Protein AF-A0A7S3SSF3-F1 (afdb_monomer_lite)

Structure (mmCIF, N/CA/C/O backbone):
data_AF-A0A7S3SSF3-F1
#
_entry.id   AF-A0A7S3SSF3-F1
#
loop_
_atom_site.group_PDB
_atom_site.id
_atom_site.type_sym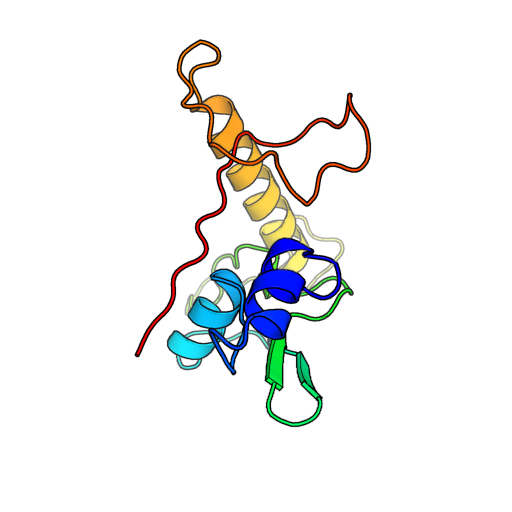bol
_atom_site.label_atom_id
_atom_site.label_alt_id
_atom_site.label_comp_id
_atom_site.label_asym_id
_atom_site.label_entity_id
_atom_site.label_seq_id
_atom_site.pdbx_PDB_ins_code
_atom_site.Cartn_x
_atom_site.Cartn_y
_atom_site.Cartn_z
_atom_site.occupancy
_atom_site.B_iso_or_equiv
_atom_site.auth_seq_id
_atom_site.auth_comp_id
_atom_site.auth_asym_id
_atom_site.auth_atom_id
_atom_site.pdbx_PDB_model_num
ATOM 1 N N . MET A 1 1 ? -2.078 6.682 6.200 1.00 59.88 1 MET A N 1
ATOM 2 C CA . MET A 1 1 ? -2.873 6.210 7.357 1.00 59.88 1 MET A CA 1
ATOM 3 C C . MET A 1 1 ? -3.080 7.281 8.423 1.00 59.88 1 MET A C 1
ATOM 5 O O . MET A 1 1 ? -4.172 7.353 8.962 1.00 59.88 1 MET A O 1
ATOM 9 N N . ASN A 1 2 ? -2.091 8.139 8.707 1.00 55.59 2 ASN A N 1
ATOM 10 C CA . ASN A 1 2 ? -2.228 9.208 9.714 1.00 55.59 2 ASN A CA 1
ATOM 11 C C . ASN A 1 2 ? -3.260 10.307 9.378 1.00 55.59 2 ASN A C 1
ATOM 13 O O . ASN A 1 2 ? -3.597 11.084 10.264 1.00 55.59 2 ASN A O 1
ATOM 17 N N . ALA A 1 3 ? -3.760 10.357 8.140 1.00 69.44 3 ALA A N 1
ATOM 18 C CA . ALA A 1 3 ? -4.787 11.298 7.685 1.00 69.44 3 ALA A CA 1
ATOM 19 C C . ALA A 1 3 ? -6.161 10.639 7.426 1.00 69.44 3 ALA A C 1
ATOM 21 O O . ALA A 1 3 ? -7.052 11.297 6.915 1.00 69.44 3 ALA A O 1
ATOM 22 N N . ASP A 1 4 ? -6.340 9.345 7.729 1.00 87.94 4 ASP A N 1
ATOM 23 C CA . ASP A 1 4 ? -7.624 8.660 7.506 1.00 87.94 4 ASP A CA 1
ATOM 24 C C . ASP A 1 4 ? -8.547 8.830 8.727 1.00 87.94 4 ASP A C 1
ATOM 26 O O . ASP A 1 4 ? -8.326 8.217 9.780 1.00 87.94 4 ASP A O 1
ATOM 30 N N . GLU A 1 5 ? -9.579 9.664 8.582 1.00 88.81 5 GLU A N 1
ATOM 31 C CA . GLU A 1 5 ? -10.544 9.972 9.644 1.00 88.81 5 GLU A CA 1
ATOM 32 C C . GLU A 1 5 ? -11.350 8.740 10.082 1.00 88.81 5 GLU A C 1
ATOM 34 O O . GLU A 1 5 ? -11.533 8.519 11.282 1.00 88.81 5 GLU A O 1
ATOM 39 N N . ASN A 1 6 ? -11.731 7.862 9.148 1.00 92.00 6 ASN A N 1
ATOM 40 C CA . ASN A 1 6 ? -12.490 6.646 9.460 1.00 92.00 6 ASN A CA 1
ATOM 41 C C . ASN A 1 6 ? -11.689 5.715 10.380 1.00 92.00 6 ASN A C 1
ATOM 43 O O . ASN A 1 6 ? -12.225 5.086 11.296 1.00 92.00 6 ASN A O 1
ATOM 47 N N . ILE A 1 7 ? -10.373 5.632 10.176 1.00 92.19 7 ILE A N 1
ATOM 48 C CA . ILE A 1 7 ? -9.487 4.828 11.029 1.00 92.19 7 ILE A CA 1
ATOM 49 C C . ILE A 1 7 ? -9.373 5.439 12.424 1.00 92.19 7 ILE A C 1
ATOM 51 O O . ILE A 1 7 ? -9.376 4.700 13.417 1.00 92.19 7 ILE A O 1
ATOM 55 N N . ALA A 1 8 ? -9.323 6.769 12.518 1.00 89.69 8 ALA A N 1
ATOM 56 C CA . ALA A 1 8 ? -9.346 7.466 13.797 1.00 89.69 8 ALA A CA 1
ATOM 57 C C . ALA A 1 8 ? -10.655 7.195 14.559 1.00 89.69 8 ALA A C 1
ATOM 59 O O . ALA A 1 8 ? -10.606 6.875 15.749 1.00 89.69 8 ALA A O 1
ATOM 60 N N . GLU A 1 9 ? -11.807 7.224 13.886 1.00 92.38 9 GLU A N 1
ATOM 61 C CA . GLU A 1 9 ? -13.104 6.893 14.489 1.00 92.38 9 GLU A CA 1
ATOM 62 C C . GLU A 1 9 ? -13.172 5.440 14.983 1.00 92.38 9 GLU A C 1
ATOM 64 O O . GLU A 1 9 ? -13.597 5.179 16.113 1.00 92.38 9 GLU A O 1
ATOM 69 N N . ILE A 1 10 ? -12.699 4.474 14.185 1.00 92.88 10 ILE A N 1
ATOM 70 C CA . ILE A 1 10 ? -12.651 3.054 14.579 1.00 92.88 10 ILE A CA 1
ATOM 71 C C . ILE A 1 10 ? -11.756 2.862 15.815 1.00 92.88 10 ILE A C 1
ATOM 73 O O . ILE A 1 10 ? -12.100 2.082 16.716 1.00 92.88 10 ILE A O 1
ATOM 77 N N . ALA A 1 11 ? -10.628 3.577 15.881 1.00 91.50 11 ALA A N 1
ATOM 78 C CA . ALA A 1 11 ? -9.728 3.559 17.028 1.00 91.50 11 ALA A CA 1
ATOM 79 C C . ALA A 1 11 ? -10.377 4.166 18.280 1.00 91.50 11 ALA A C 1
ATOM 81 O O . ALA A 1 11 ? -10.331 3.551 19.350 1.00 91.50 11 ALA A O 1
ATOM 82 N N . GLN A 1 12 ? -11.036 5.322 18.152 1.00 91.75 12 GLN A N 1
ATOM 83 C CA . GLN A 1 12 ? -11.756 5.980 19.248 1.00 91.75 12 GLN A CA 1
ATOM 84 C C . GLN A 1 12 ? -12.905 5.118 19.781 1.00 91.75 12 GLN A C 1
ATOM 86 O O . GLN A 1 12 ? -13.064 4.980 20.994 1.00 91.75 12 GLN A O 1
ATOM 91 N N . ALA A 1 13 ? -13.646 4.453 18.891 1.00 94.44 13 ALA A N 1
ATOM 92 C CA . ALA A 1 13 ? -14.691 3.499 19.253 1.00 94.44 13 ALA A CA 1
ATOM 93 C C . ALA A 1 13 ? -14.146 2.213 19.908 1.00 94.44 13 ALA A C 1
ATOM 95 O O . ALA A 1 13 ? -14.923 1.373 20.363 1.00 94.44 13 ALA A O 1
ATOM 96 N N . GLY A 1 14 ? -12.821 2.023 19.946 1.00 92.44 14 GLY A N 1
ATOM 97 C CA . GLY A 1 14 ? -12.174 0.884 20.593 1.00 92.44 14 GLY A CA 1
ATOM 98 C C . GLY A 1 14 ? -12.441 -0.457 19.909 1.00 92.44 14 GLY A C 1
ATOM 99 O O . GLY A 1 14 ? -12.322 -1.494 20.560 1.00 92.44 14 GLY A O 1
ATOM 100 N N . LYS A 1 15 ? -12.800 -0.447 18.618 1.00 94.56 15 LYS A N 1
ATOM 101 C CA . LYS A 1 15 ? -13.171 -1.653 17.856 1.00 94.56 15 LYS A CA 1
ATOM 102 C C . LYS A 1 15 ? -11.964 -2.470 17.383 1.00 94.56 15 LYS A C 1
ATOM 104 O O . LYS A 1 15 ? -12.118 -3.645 17.065 1.00 94.56 15 LYS A O 1
ATOM 109 N N . ALA A 1 16 ? -10.780 -1.863 17.341 1.00 94.81 16 ALA A N 1
ATOM 110 C CA . ALA A 1 16 ? -9.528 -2.501 16.948 1.00 94.81 16 ALA A CA 1
ATOM 111 C C . ALA A 1 16 ? -8.337 -1.896 17.704 1.00 94.81 16 ALA A C 1
ATOM 113 O O . ALA A 1 16 ? -8.418 -0.791 18.241 1.00 94.81 16 ALA A O 1
ATOM 114 N N . ASN A 1 17 ? -7.223 -2.633 17.728 1.00 95.38 17 ASN A N 1
ATOM 115 C CA . ASN A 1 17 ? -5.964 -2.190 18.337 1.00 95.38 17 ASN A CA 1
ATOM 116 C C . ASN A 1 17 ? -4.795 -2.133 17.338 1.00 95.38 17 ASN A C 1
ATOM 118 O O . ASN A 1 17 ? -3.770 -1.536 17.652 1.00 95.38 17 ASN A O 1
ATOM 122 N N . VAL A 1 18 ? -4.926 -2.749 16.160 1.00 96.31 18 VAL A N 1
ATOM 123 C CA . VAL A 1 18 ? -3.900 -2.753 15.109 1.00 96.31 18 VAL A CA 1
ATOM 124 C C . VAL A 1 18 ? -4.535 -2.271 13.815 1.00 96.31 18 VAL A C 1
ATOM 126 O O . VAL A 1 18 ? -5.594 -2.764 13.433 1.00 96.31 18 VAL A O 1
ATOM 129 N N . PHE A 1 19 ? -3.875 -1.330 13.151 1.00 96.06 19 PHE A N 1
ATOM 130 C CA . PHE A 1 19 ? -4.34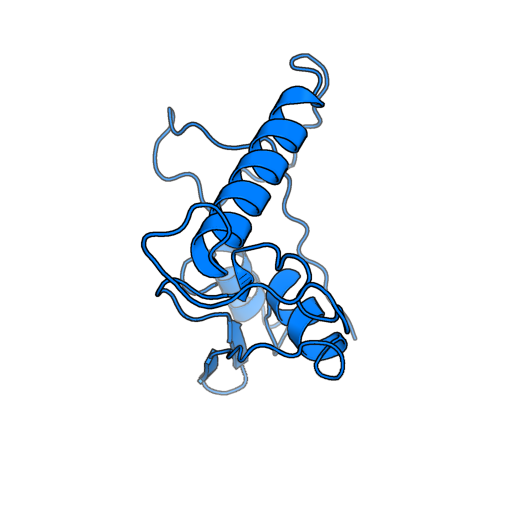1 -0.703 11.924 1.00 96.06 19 PHE A CA 1
ATOM 131 C C . PHE A 1 19 ? -3.240 -0.795 10.868 1.00 96.06 19 PHE A C 1
ATOM 133 O O . PHE A 1 19 ? -2.092 -0.440 11.136 1.00 96.06 19 PHE A O 1
ATOM 140 N N . MET A 1 20 ? -3.588 -1.288 9.680 1.00 95.69 20 MET A N 1
ATOM 141 C CA . MET A 1 20 ? -2.740 -1.250 8.481 1.00 95.69 20 MET A CA 1
ATOM 142 C C . MET A 1 20 ? -3.581 -1.130 7.204 1.00 95.69 20 MET A C 1
ATOM 144 O O . MET A 1 20 ? -4.758 -1.491 7.211 1.00 95.69 20 MET A O 1
ATOM 148 N N . SER A 1 21 ? -2.980 -0.637 6.119 1.00 94.75 21 SER A N 1
ATOM 149 C CA . SER A 1 21 ? -3.568 -0.711 4.776 1.00 94.75 21 SER A CA 1
ATOM 150 C C . SER A 1 21 ? -3.353 -2.093 4.152 1.00 94.75 21 SER A C 1
ATOM 152 O O . SER A 1 21 ? -2.493 -2.866 4.581 1.00 94.75 21 SER A O 1
ATOM 154 N N . ASP A 1 22 ? -4.115 -2.397 3.106 1.00 95.00 22 ASP A N 1
ATOM 155 C CA . ASP A 1 22 ? -3.996 -3.631 2.327 1.00 95.00 22 ASP A CA 1
ATOM 156 C C . ASP A 1 22 ? -2.605 -3.794 1.691 1.00 95.00 22 ASP A C 1
ATOM 158 O O . ASP A 1 22 ? -2.023 -4.875 1.767 1.00 95.00 22 ASP A O 1
ATOM 162 N N . LYS A 1 23 ? -2.029 -2.718 1.140 1.00 93.94 23 LYS A N 1
ATOM 163 C CA . LYS A 1 23 ? -0.675 -2.717 0.564 1.00 93.94 23 LYS A CA 1
ATOM 164 C C . LYS A 1 23 ? 0.380 -3.122 1.590 1.00 93.94 23 LYS A C 1
ATOM 166 O O . LYS A 1 23 ? 1.235 -3.961 1.310 1.00 93.94 23 LYS A O 1
ATOM 171 N N . VAL A 1 24 ? 0.308 -2.544 2.787 1.00 95.62 24 VAL A N 1
ATOM 172 C CA . VAL A 1 24 ? 1.252 -2.824 3.877 1.00 95.62 24 VAL A CA 1
ATOM 173 C C . VAL A 1 24 ? 1.050 -4.239 4.415 1.00 95.62 24 VAL A C 1
ATOM 175 O O . VAL A 1 24 ? 2.026 -4.962 4.620 1.00 95.62 24 VAL A O 1
ATOM 178 N N . ALA A 1 25 ? -0.203 -4.674 4.564 1.00 96.06 25 ALA A N 1
ATOM 179 C CA . ALA A 1 25 ? -0.525 -6.050 4.926 1.00 96.06 25 ALA A CA 1
ATOM 180 C C . ALA A 1 25 ? 0.054 -7.046 3.907 1.00 96.06 25 ALA A C 1
ATOM 182 O O . ALA A 1 25 ? 0.712 -8.011 4.294 1.00 96.06 25 ALA A O 1
ATOM 183 N N . ALA A 1 26 ? -0.128 -6.790 2.608 1.00 95.94 26 ALA A N 1
ATOM 184 C CA . ALA A 1 26 ? 0.387 -7.626 1.528 1.00 95.94 26 ALA A CA 1
ATOM 185 C C . ALA A 1 26 ? 1.920 -7.693 1.526 1.00 95.94 26 ALA A C 1
ATOM 187 O O . ALA A 1 26 ? 2.474 -8.788 1.396 1.00 95.94 26 ALA A O 1
ATOM 188 N N . ALA A 1 27 ? 2.605 -6.562 1.725 1.00 95.56 27 ALA A N 1
ATOM 189 C CA . ALA A 1 27 ? 4.063 -6.512 1.839 1.00 95.56 27 ALA A CA 1
ATOM 190 C C . ALA A 1 27 ? 4.567 -7.389 2.997 1.00 95.56 27 ALA A C 1
ATOM 192 O O . ALA A 1 27 ? 5.429 -8.244 2.802 1.00 95.56 27 ALA A O 1
ATOM 193 N N . ILE A 1 28 ? 3.961 -7.262 4.183 1.00 96.75 28 ILE A N 1
ATOM 194 C CA . ILE A 1 28 ? 4.325 -8.063 5.361 1.00 96.75 28 ILE A CA 1
ATOM 195 C C . ILE A 1 28 ? 4.026 -9.552 5.139 1.00 96.75 28 ILE A C 1
ATOM 197 O O . ILE A 1 28 ? 4.876 -10.400 5.409 1.00 96.75 28 ILE A O 1
ATOM 201 N N . MET A 1 29 ? 2.847 -9.893 4.613 1.00 97.56 29 MET A N 1
ATOM 202 C CA . MET A 1 29 ? 2.453 -11.287 4.363 1.00 97.56 29 MET A CA 1
ATOM 203 C C . MET A 1 29 ? 3.324 -11.970 3.301 1.00 97.56 29 MET A C 1
ATOM 205 O O . MET A 1 29 ? 3.460 -13.193 3.307 1.00 97.56 29 MET A O 1
ATOM 209 N N . THR A 1 30 ? 3.911 -11.200 2.382 1.00 96.44 30 THR A N 1
ATOM 210 C CA . THR A 1 30 ? 4.760 -11.705 1.294 1.00 96.44 30 THR A CA 1
ATOM 211 C C . THR A 1 30 ? 6.241 -11.369 1.464 1.00 96.44 30 THR A C 1
ATOM 213 O O . THR A 1 30 ? 7.005 -11.515 0.512 1.00 96.44 30 THR A O 1
ATOM 216 N N . ALA A 1 31 ? 6.669 -11.019 2.682 1.00 96.25 31 ALA A N 1
ATOM 217 C CA . ALA A 1 31 ? 8.015 -10.539 3.004 1.00 96.25 31 ALA A CA 1
ATOM 218 C C . ALA A 1 31 ? 9.173 -11.458 2.566 1.00 96.25 31 ALA A C 1
ATOM 220 O O . ALA A 1 31 ? 10.310 -11.008 2.477 1.00 96.25 31 ALA A O 1
ATOM 221 N N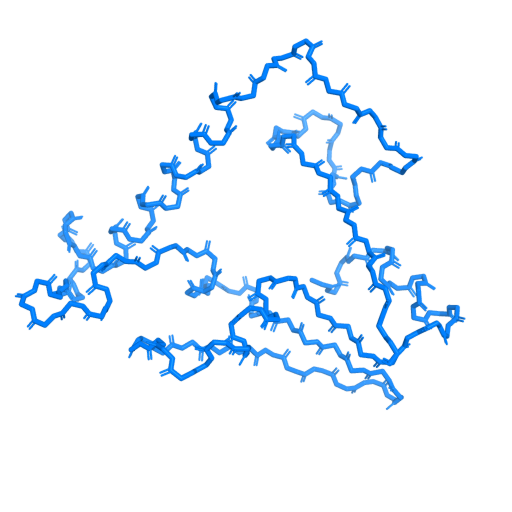 . THR A 1 32 ? 8.911 -12.735 2.278 1.00 96.50 32 THR A N 1
ATOM 222 C CA . THR A 1 32 ? 9.918 -13.709 1.822 1.00 96.50 32 THR A CA 1
ATOM 223 C C . THR A 1 32 ? 10.183 -13.688 0.313 1.00 96.50 32 THR A C 1
ATOM 225 O O . THR A 1 32 ? 11.037 -14.433 -0.156 1.00 96.50 32 THR A O 1
ATOM 228 N N . LYS A 1 33 ? 9.392 -12.943 -0.465 1.00 93.94 33 LYS A N 1
ATOM 229 C CA . LYS A 1 33 ? 9.449 -12.899 -1.934 1.00 9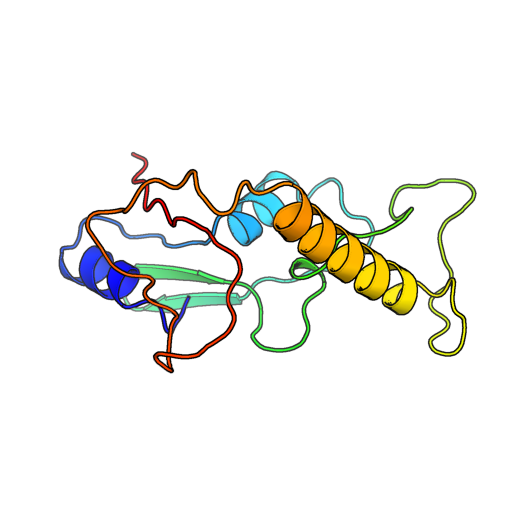3.94 33 LYS A CA 1
ATOM 230 C C . LYS A 1 33 ? 10.254 -11.742 -2.546 1.00 93.94 33 LYS A C 1
ATOM 232 O O . LYS A 1 33 ? 10.825 -11.982 -3.609 1.00 93.94 33 LYS A O 1
ATOM 237 N N . PRO A 1 34 ? 10.253 -10.518 -1.986 1.00 92.69 34 PRO A N 1
ATOM 238 C CA . PRO A 1 34 ? 10.932 -9.398 -2.620 1.00 92.69 34 PRO A CA 1
ATOM 239 C C . PRO A 1 34 ? 12.446 -9.585 -2.570 1.00 92.69 34 PRO A C 1
ATOM 241 O O . PRO A 1 34 ? 12.995 -10.157 -1.627 1.00 92.69 34 PRO A O 1
ATOM 244 N N . ASN A 1 35 ? 13.105 -9.089 -3.607 1.00 91.44 35 ASN A N 1
ATOM 245 C CA . ASN A 1 35 ? 14.556 -9.032 -3.720 1.00 91.44 35 ASN A CA 1
ATOM 246 C C . ASN A 1 35 ? 15.065 -7.608 -3.455 1.00 91.44 35 ASN A C 1
ATOM 248 O O . ASN A 1 35 ? 16.180 -7.415 -2.973 1.00 91.44 35 ASN A O 1
ATOM 252 N N . TRP A 1 36 ? 14.246 -6.598 -3.752 1.00 90.00 36 TRP A N 1
ATOM 253 C CA . TRP A 1 36 ? 14.567 -5.207 -3.478 1.00 90.00 36 TRP A CA 1
ATOM 254 C C . TRP A 1 36 ? 14.185 -4.816 -2.053 1.00 90.00 36 TRP A C 1
ATOM 256 O O . TRP A 1 36 ? 13.238 -5.335 -1.462 1.00 90.00 36 TRP A O 1
ATOM 266 N N . SER A 1 37 ? 14.959 -3.887 -1.492 1.00 90.88 37 SER A N 1
ATOM 267 C CA . SER A 1 37 ? 14.735 -3.392 -0.138 1.00 90.88 37 SER A CA 1
ATOM 268 C C . SER A 1 37 ? 13.430 -2.603 -0.064 1.00 90.88 37 SER A C 1
ATOM 270 O O . SER A 1 37 ? 13.176 -1.729 -0.892 1.00 90.88 37 SER A O 1
ATOM 272 N N . TRP A 1 38 ? 12.641 -2.880 0.965 1.00 93.25 38 TRP A N 1
ATOM 273 C CA . TRP A 1 38 ? 11.418 -2.169 1.309 1.00 93.25 38 TRP A CA 1
ATOM 274 C C . TRP A 1 38 ? 11.358 -2.002 2.824 1.00 93.25 38 TRP A C 1
ATOM 276 O O . TRP A 1 38 ? 11.992 -2.742 3.579 1.00 93.25 38 TRP A O 1
ATOM 286 N N . ASP A 1 39 ? 10.586 -1.025 3.277 1.00 93.75 39 ASP A N 1
ATOM 287 C CA . ASP A 1 39 ? 10.430 -0.742 4.694 1.00 93.75 39 ASP A CA 1
ATOM 288 C C . ASP A 1 39 ? 9.028 -0.214 5.005 1.00 93.75 39 ASP A C 1
ATOM 290 O O . ASP A 1 39 ? 8.325 0.320 4.141 1.00 93.75 39 ASP A O 1
ATOM 294 N N . VAL A 1 40 ? 8.637 -0.388 6.267 1.00 95.06 40 VAL A N 1
ATOM 295 C CA . VAL A 1 40 ? 7.372 0.075 6.837 1.00 95.06 40 VAL A CA 1
ATOM 296 C C . VAL A 1 40 ? 7.636 0.771 8.168 1.00 95.06 40 VAL A C 1
ATOM 298 O O . VAL A 1 40 ? 8.556 0.426 8.913 1.00 95.06 40 VAL A O 1
ATOM 301 N N . LYS A 1 41 ? 6.800 1.752 8.488 1.00 94.31 41 LYS A N 1
ATOM 302 C CA . LYS A 1 41 ? 6.810 2.511 9.731 1.00 94.31 41 LYS A CA 1
ATOM 303 C C . LYS A 1 41 ? 5.771 1.931 10.687 1.00 94.31 41 LYS A C 1
ATOM 305 O O . LYS A 1 41 ? 4.586 1.878 10.373 1.00 94.31 41 LYS A O 1
ATOM 310 N N . ILE A 1 42 ? 6.216 1.547 11.881 1.00 95.56 42 ILE A N 1
ATOM 311 C CA . ILE A 1 42 ? 5.342 1.080 12.963 1.00 95.56 42 ILE A CA 1
ATOM 312 C C . ILE A 1 42 ? 5.305 2.149 14.053 1.00 95.56 42 ILE A C 1
ATOM 314 O O . ILE A 1 42 ? 6.333 2.474 14.647 1.00 95.56 42 ILE A O 1
ATOM 318 N N . GLN A 1 43 ? 4.122 2.689 14.333 1.00 94.88 43 GLN A N 1
ATOM 319 C CA . GLN A 1 43 ? 3.897 3.677 15.386 1.00 94.88 43 GLN A CA 1
ATOM 320 C C . GLN A 1 43 ? 2.980 3.087 16.455 1.00 94.88 43 GLN A C 1
ATOM 322 O O . GLN A 1 43 ? 1.854 2.682 16.177 1.00 94.88 43 GLN A O 1
ATOM 327 N N . LYS A 1 44 ? 3.458 3.049 17.701 1.00 95.06 44 LYS A N 1
ATOM 328 C CA . LYS A 1 44 ? 2.673 2.592 18.851 1.00 95.06 44 LYS A CA 1
ATOM 329 C C . LYS A 1 44 ? 2.263 3.786 19.708 1.00 95.06 44 LYS A C 1
ATOM 331 O O . LYS A 1 44 ? 3.126 4.495 20.218 1.00 95.06 44 LYS A O 1
ATOM 336 N N . VAL A 1 45 ? 0.959 3.959 19.918 1.00 92.88 45 VAL A N 1
ATOM 337 C CA . VAL A 1 45 ? 0.382 5.008 20.770 1.00 92.88 45 VAL A CA 1
ATOM 338 C C . VAL A 1 45 ? -0.545 4.352 21.792 1.00 92.88 45 VAL A C 1
ATOM 340 O O . VAL A 1 45 ? -1.657 3.927 21.481 1.00 92.88 45 VAL A O 1
ATOM 343 N N . GLY A 1 46 ? -0.066 4.212 23.030 1.00 93.88 46 GLY A N 1
ATOM 344 C CA . GLY A 1 46 ? -0.789 3.485 24.076 1.00 93.88 46 GLY A CA 1
ATOM 345 C C . GLY A 1 46 ? -1.024 2.018 23.694 1.00 93.88 46 GLY A C 1
ATOM 346 O O . GLY A 1 46 ? -0.066 1.252 23.550 1.00 93.88 46 GLY A O 1
ATOM 347 N N . LYS A 1 47 ? -2.299 1.630 23.544 1.00 93.94 47 LYS A N 1
ATOM 348 C CA . LYS A 1 47 ? -2.715 0.282 23.111 1.00 93.94 47 LYS A CA 1
ATOM 349 C C . LYS A 1 47 ? -2.826 0.120 21.590 1.00 93.94 47 LYS A C 1
ATOM 351 O O . LYS A 1 47 ? -2.989 -1.004 21.128 1.00 93.94 47 LYS A O 1
ATOM 356 N N . PHE A 1 48 ? -2.767 1.219 20.838 1.00 95.38 48 PHE A N 1
ATOM 357 C CA . PHE A 1 48 ? -2.953 1.219 19.393 1.00 95.38 48 PHE A CA 1
ATOM 358 C C . PHE A 1 48 ? -1.613 1.072 18.668 1.00 95.38 48 PHE A C 1
ATOM 360 O O . PHE A 1 48 ? -0.612 1.678 19.063 1.00 95.38 48 PHE A O 1
ATOM 367 N N . ILE A 1 49 ? -1.601 0.270 17.607 1.00 95.81 49 ILE A N 1
ATOM 368 C CA . ILE A 1 49 ? -0.465 0.067 16.709 1.00 95.81 49 ILE A CA 1
ATOM 369 C C . ILE A 1 49 ? -0.911 0.453 15.300 1.00 95.81 49 ILE A C 1
ATOM 371 O O . ILE A 1 49 ? -1.840 -0.140 14.761 1.00 95.81 49 ILE A O 1
ATOM 375 N N . PHE A 1 50 ? -0.223 1.419 14.706 1.00 95.19 50 PHE A N 1
ATOM 376 C CA . PHE A 1 50 ? -0.415 1.849 13.326 1.00 95.19 50 PHE A CA 1
ATOM 377 C C . PHE A 1 50 ? 0.786 1.395 12.505 1.00 95.19 50 PHE A C 1
ATOM 379 O O . PHE A 1 50 ? 1.931 1.650 12.885 1.00 95.19 50 PHE A O 1
ATOM 386 N N . ILE A 1 51 ? 0.529 0.691 11.408 1.00 95.81 51 ILE A N 1
ATOM 387 C CA . ILE A 1 51 ? 1.553 0.171 10.505 1.00 95.81 51 ILE A CA 1
ATOM 388 C C . ILE A 1 51 ? 1.274 0.760 9.128 1.00 95.81 51 ILE A C 1
ATOM 390 O O . ILE A 1 51 ? 0.253 0.458 8.512 1.00 95.81 51 ILE A O 1
ATOM 394 N N . ASP A 1 52 ? 2.187 1.599 8.654 1.00 93.81 52 ASP A N 1
ATOM 395 C CA . ASP A 1 52 ? 2.057 2.300 7.379 1.00 93.81 52 ASP A CA 1
ATOM 396 C C . ASP A 1 52 ? 3.385 2.293 6.611 1.00 93.81 52 ASP A C 1
ATOM 398 O O . ASP A 1 52 ? 4.434 1.956 7.160 1.00 93.81 52 ASP A O 1
ATOM 402 N N . LYS A 1 53 ? 3.368 2.671 5.336 1.00 92.12 53 LYS A N 1
ATOM 403 C CA . LYS A 1 53 ? 4.592 2.979 4.580 1.00 92.12 53 LYS A CA 1
ATOM 404 C C . LYS A 1 53 ? 5.131 4.366 4.969 1.00 92.12 53 LYS A C 1
ATOM 406 O O . LYS A 1 53 ? 4.444 5.153 5.622 1.00 92.12 53 LYS A O 1
ATOM 411 N N . ARG A 1 54 ? 6.367 4.685 4.573 1.00 90.31 54 ARG A N 1
ATOM 412 C CA . ARG A 1 54 ? 6.886 6.062 4.688 1.00 90.31 54 ARG A CA 1
ATOM 413 C C . ARG A 1 54 ? 6.133 7.011 3.744 1.00 90.31 54 ARG A C 1
ATOM 415 O O . ARG A 1 54 ? 5.636 6.587 2.703 1.00 90.31 54 ARG A O 1
ATOM 422 N N . GLU A 1 55 ? 6.046 8.281 4.139 1.00 85.50 55 GLU A N 1
ATOM 423 C CA . GLU A 1 55 ? 5.422 9.347 3.334 1.00 85.50 55 GLU A CA 1
ATOM 424 C C . GLU A 1 55 ? 6.264 9.701 2.102 1.00 85.50 55 GLU A C 1
ATOM 426 O O . GLU A 1 55 ? 5.716 10.012 1.049 1.00 85.50 55 GLU A O 1
ATOM 431 N N . GLU A 1 56 ? 7.591 9.608 2.222 1.00 86.88 56 GLU A N 1
ATOM 432 C CA . GLU A 1 56 ? 8.523 9.712 1.096 1.00 86.88 56 GLU A CA 1
ATOM 433 C C . GLU A 1 56 ? 8.268 8.611 0.053 1.00 86.88 56 GLU A C 1
ATOM 435 O O . GLU A 1 56 ? 7.703 7.565 0.378 1.00 86.88 56 GLU A O 1
ATOM 440 N N . GLU A 1 57 ? 8.737 8.830 -1.184 1.00 83.75 57 GLU A N 1
ATOM 441 C CA . GLU A 1 57 ? 8.648 7.856 -2.281 1.00 83.75 57 GLU A CA 1
ATOM 442 C C . GLU A 1 57 ? 9.115 6.471 -1.804 1.00 83.75 57 GLU A C 1
ATOM 444 O O . GLU A 1 57 ? 10.295 6.254 -1.510 1.00 83.75 57 GLU A O 1
ATOM 449 N N . ASN A 1 58 ? 8.167 5.539 -1.696 1.00 88.75 58 ASN A N 1
ATOM 450 C CA . ASN A 1 58 ? 8.400 4.204 -1.172 1.00 88.75 58 ASN A CA 1
ATOM 451 C C . ASN A 1 58 ? 8.192 3.179 -2.288 1.00 88.75 58 ASN A C 1
ATOM 453 O O . ASN A 1 58 ? 7.285 3.298 -3.107 1.00 88.75 58 ASN A O 1
ATOM 457 N N . ILE A 1 59 ? 9.015 2.133 -2.307 1.00 90.56 59 ILE A N 1
ATOM 458 C CA . ILE A 1 59 ? 8.939 1.070 -3.313 1.00 90.56 59 ILE A CA 1
ATOM 459 C C . ILE A 1 59 ? 7.562 0.382 -3.348 1.00 90.56 59 ILE A C 1
ATOM 461 O O . ILE A 1 59 ? 7.125 -0.059 -4.407 1.00 90.56 59 ILE A O 1
ATOM 465 N N . LEU A 1 60 ? 6.851 0.367 -2.212 1.00 92.38 60 LEU A N 1
ATOM 466 C CA . LEU A 1 60 ? 5.499 -0.180 -2.061 1.00 92.38 60 LEU A CA 1
ATOM 467 C C . LEU A 1 60 ? 4.411 0.637 -2.786 1.00 92.38 60 LEU A C 1
ATOM 469 O O . LEU A 1 60 ? 3.267 0.188 -2.882 1.00 92.38 60 LEU A O 1
ATOM 473 N N . ASP A 1 61 ? 4.736 1.828 -3.295 1.00 90.88 61 ASP A N 1
ATOM 474 C CA . ASP A 1 61 ? 3.825 2.623 -4.127 1.00 90.88 61 ASP A CA 1
ATOM 475 C C . ASP A 1 61 ? 3.794 2.179 -5.587 1.00 90.88 61 ASP A C 1
ATOM 477 O O . ASP A 1 61 ? 2.851 2.510 -6.310 1.00 90.88 61 ASP A O 1
ATOM 481 N N . PHE A 1 62 ? 4.792 1.406 -6.005 1.00 92.56 62 PHE A N 1
ATOM 482 C CA . PHE A 1 62 ? 5.003 1.021 -7.389 1.00 92.56 62 PHE A CA 1
ATOM 483 C C . PHE A 1 62 ? 4.937 -0.493 -7.569 1.00 92.56 62 PHE A C 1
ATOM 485 O O . PHE A 1 62 ? 4.957 -1.279 -6.623 1.00 92.56 62 PHE A O 1
ATOM 492 N N . GLN A 1 63 ? 4.893 -0.906 -8.829 1.00 92.25 63 GLN A N 1
ATOM 493 C CA . GLN A 1 63 ? 4.972 -2.297 -9.237 1.00 92.25 63 GLN A CA 1
ATOM 494 C C . GLN A 1 63 ? 6.393 -2.573 -9.718 1.00 92.25 63 GLN A C 1
ATOM 496 O O . GLN A 1 63 ? 6.871 -1.948 -10.667 1.00 92.25 63 GLN A O 1
ATOM 501 N N . THR A 1 64 ? 7.068 -3.513 -9.060 1.00 93.25 64 THR A N 1
ATOM 502 C CA . THR A 1 64 ? 8.410 -3.942 -9.447 1.00 9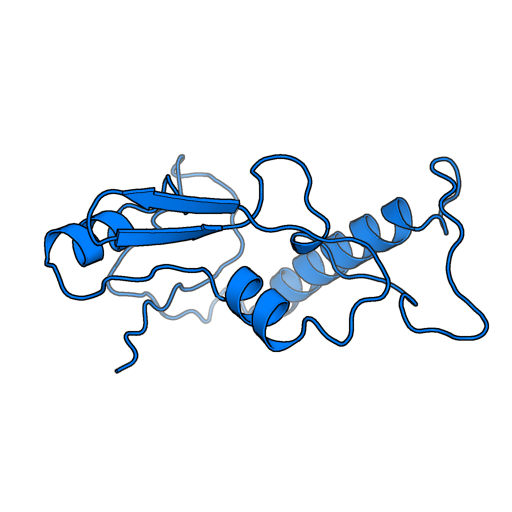3.25 64 THR A CA 1
ATOM 503 C C . THR A 1 64 ? 8.374 -4.696 -10.779 1.00 93.25 64 THR A C 1
ATOM 505 O O . THR A 1 64 ? 7.419 -5.412 -11.088 1.00 93.25 64 THR A O 1
ATOM 508 N N . VAL A 1 65 ? 9.406 -4.513 -11.606 1.00 94.19 65 VAL A N 1
ATOM 509 C CA . VAL A 1 65 ? 9.508 -5.128 -12.939 1.00 94.19 65 VAL A CA 1
ATOM 510 C C . VAL A 1 65 ? 10.756 -5.999 -12.975 1.00 94.19 65 VAL A C 1
ATOM 512 O O . VAL A 1 65 ? 11.847 -5.525 -12.677 1.00 94.19 65 VAL A O 1
ATOM 515 N N . TYR A 1 66 ? 10.595 -7.281 -13.316 1.00 94.62 66 TYR A N 1
ATOM 516 C CA . TYR A 1 66 ? 11.679 -8.276 -13.366 1.00 94.62 66 TYR A CA 1
ATOM 517 C C . TYR A 1 66 ? 12.506 -8.439 -12.074 1.00 94.62 66 TYR A C 1
ATOM 519 O O . TYR A 1 66 ? 13.605 -8.986 -12.113 1.00 94.62 66 TYR A O 1
ATOM 527 N N . GLU A 1 67 ? 11.965 -8.051 -10.920 1.00 92.19 67 GLU A N 1
ATOM 528 C CA . GLU A 1 67 ? 12.667 -8.094 -9.628 1.00 92.19 67 GLU A CA 1
ATOM 529 C C . GLU A 1 67 ? 13.227 -9.481 -9.267 1.00 92.19 67 GLU A C 1
ATOM 531 O O . GLU A 1 67 ? 14.337 -9.595 -8.750 1.00 92.19 67 GLU A O 1
ATOM 536 N N . THR A 1 68 ? 12.470 -10.542 -9.556 1.00 92.88 68 THR A N 1
ATOM 537 C CA . THR A 1 68 ? 12.829 -11.939 -9.251 1.00 92.88 68 THR A CA 1
ATOM 538 C C . THR A 1 68 ? 13.345 -12.704 -10.475 1.00 92.88 68 THR A C 1
ATOM 540 O O . THR A 1 68 ? 13.468 -13.930 -10.451 1.00 92.88 68 THR A O 1
ATOM 543 N N . SER A 1 69 ? 13.649 -11.991 -11.565 1.00 93.06 69 SER A N 1
ATOM 544 C CA . SER A 1 69 ? 14.206 -12.579 -12.784 1.00 93.06 69 SER A CA 1
ATOM 545 C C . SER A 1 69 ? 15.656 -13.008 -12.573 1.00 93.06 69 SER A C 1
ATOM 547 O O . SER A 1 69 ? 16.461 -12.258 -12.028 1.00 93.06 69 SER A O 1
ATOM 549 N N . GLN A 1 70 ? 16.013 -14.200 -13.058 1.00 89.56 70 GLN A N 1
ATOM 550 C CA . GLN A 1 70 ? 17.394 -14.698 -12.999 1.00 89.56 70 GLN A CA 1
ATOM 551 C C . GLN A 1 70 ? 18.288 -14.118 -14.102 1.00 89.56 70 GLN A C 1
ATOM 553 O O . GLN A 1 70 ? 19.502 -14.069 -13.934 1.00 89.56 70 GLN A O 1
ATOM 558 N N . THR A 1 71 ? 17.711 -13.715 -15.238 1.00 88.31 71 THR A N 1
ATOM 559 C CA . THR A 1 71 ? 18.483 -13.365 -16.444 1.00 88.31 71 THR A CA 1
ATOM 560 C C . THR A 1 71 ? 18.339 -11.908 -16.860 1.00 88.31 71 THR A C 1
ATOM 562 O O . THR A 1 71 ? 19.248 -11.369 -17.478 1.00 88.31 71 THR A O 1
ATOM 565 N N . ASN A 1 72 ? 17.211 -11.271 -16.530 1.00 86.81 72 ASN A N 1
ATOM 566 C CA . ASN A 1 72 ? 16.837 -9.957 -17.064 1.00 86.81 72 ASN A CA 1
ATOM 567 C C . ASN A 1 72 ? 16.542 -8.956 -15.938 1.00 86.81 72 ASN A C 1
ATOM 569 O O . ASN A 1 72 ? 15.585 -8.191 -16.029 1.00 86.81 72 ASN A O 1
ATOM 573 N N . MET A 1 73 ? 17.300 -9.012 -14.842 1.00 88.00 73 MET A N 1
ATOM 574 C CA . MET A 1 73 ? 17.137 -8.045 -13.759 1.00 88.00 73 MET A CA 1
ATOM 575 C C . MET A 1 73 ? 17.595 -6.657 -14.244 1.00 88.00 73 MET A C 1
ATOM 577 O O . MET A 1 73 ? 18.707 -6.548 -14.766 1.00 88.00 73 MET A O 1
ATOM 581 N N . PRO A 1 74 ? 16.767 -5.608 -14.102 1.00 86.94 74 PRO A N 1
ATOM 582 C CA . PRO A 1 74 ? 17.136 -4.269 -14.530 1.00 86.94 74 PRO A CA 1
ATOM 583 C C . PRO A 1 74 ? 18.260 -3.713 -13.655 1.00 86.94 74 PRO A C 1
ATOM 585 O O . PRO A 1 74 ? 18.348 -4.002 -12.460 1.00 86.94 74 PRO A O 1
ATOM 588 N N . ILE A 1 75 ? 19.125 -2.910 -14.267 1.00 85.69 75 ILE A N 1
ATOM 589 C CA . ILE A 1 75 ? 20.234 -2.238 -13.587 1.00 85.69 75 ILE A CA 1
ATOM 590 C C . ILE A 1 75 ? 19.718 -0.891 -13.062 1.00 85.69 75 ILE A C 1
ATOM 592 O O . ILE A 1 75 ? 18.928 -0.222 -13.731 1.00 85.69 75 ILE A O 1
ATOM 596 N N . ASP A 1 76 ? 20.127 -0.487 -11.857 1.00 81.94 76 ASP A N 1
ATOM 597 C CA . ASP A 1 76 ? 19.733 0.801 -11.266 1.00 81.94 76 ASP A CA 1
ATOM 598 C C . ASP A 1 76 ? 20.512 1.964 -11.908 1.00 81.94 76 ASP A C 1
ATOM 600 O O . ASP A 1 76 ? 21.440 2.529 -11.332 1.00 81.94 76 ASP A O 1
ATOM 604 N N . GLU A 1 77 ? 20.157 2.284 -13.153 1.00 87.19 77 GLU A N 1
ATOM 605 C CA . GLU A 1 77 ? 20.676 3.422 -13.911 1.00 87.19 77 GLU A CA 1
ATOM 606 C C . GLU A 1 77 ? 19.556 4.444 -14.141 1.00 87.19 77 GLU A C 1
ATOM 608 O O . GLU A 1 77 ? 18.645 4.217 -14.934 1.00 87.19 77 GLU A O 1
ATOM 613 N N . GLN A 1 78 ? 19.624 5.590 -13.457 1.00 77.81 78 GLN A N 1
ATOM 614 C CA . GLN A 1 78 ? 18.537 6.583 -13.443 1.00 77.81 78 GLN A CA 1
ATOM 615 C C . GLN A 1 78 ? 18.265 7.243 -14.803 1.00 77.81 78 GLN A C 1
ATOM 617 O O . GLN A 1 78 ? 17.136 7.658 -15.062 1.00 77.81 78 GLN A O 1
ATOM 622 N N . ASP A 1 79 ? 19.275 7.338 -15.667 1.00 84.31 79 ASP A N 1
ATOM 623 C CA . ASP A 1 79 ? 19.159 8.006 -16.969 1.00 84.31 79 ASP A CA 1
ATOM 624 C C . ASP A 1 79 ? 18.678 7.065 -18.082 1.00 84.31 79 ASP A C 1
ATOM 626 O O . ASP A 1 79 ? 18.418 7.496 -19.208 1.00 84.31 79 ASP A O 1
ATOM 630 N N . LYS A 1 80 ? 18.552 5.770 -17.779 1.00 90.69 80 LYS A N 1
ATOM 631 C CA . LYS A 1 80 ? 18.104 4.763 -18.733 1.00 90.69 80 LYS A CA 1
ATOM 632 C C . LYS A 1 80 ? 16.610 4.513 -18.617 1.00 90.69 80 LYS A C 1
ATOM 634 O O . LYS A 1 80 ? 16.056 4.393 -17.528 1.00 90.69 80 LYS A O 1
ATOM 639 N N . ILE A 1 81 ? 15.964 4.375 -19.772 1.00 91.38 81 ILE A N 1
ATOM 640 C CA . ILE A 1 81 ? 14.533 4.059 -19.863 1.00 91.38 81 ILE A CA 1
ATOM 641 C C . ILE A 1 81 ? 14.200 2.694 -19.240 1.00 91.38 81 ILE A C 1
ATOM 643 O O . ILE A 1 81 ? 13.137 2.533 -18.654 1.00 91.38 81 ILE A O 1
ATOM 647 N N . ASP A 1 82 ? 15.130 1.742 -19.314 1.00 90.81 82 ASP A N 1
ATOM 648 C CA . ASP A 1 82 ? 15.049 0.401 -18.733 1.00 90.81 82 ASP A CA 1
ATOM 649 C C . ASP A 1 82 ? 15.685 0.303 -17.333 1.00 90.81 82 ASP A C 1
ATOM 651 O O . ASP A 1 82 ? 15.881 -0.794 -16.805 1.00 90.81 82 ASP A O 1
ATOM 655 N N . GLY A 1 83 ? 15.980 1.446 -16.706 1.00 91.69 83 GLY A N 1
ATOM 656 C CA . GLY A 1 83 ? 16.416 1.511 -15.318 1.00 91.69 83 GLY A CA 1
ATOM 657 C C . GLY A 1 83 ? 15.323 1.059 -14.346 1.00 91.69 83 GLY A C 1
ATOM 658 O O . GLY A 1 83 ? 14.128 1.236 -14.600 1.00 91.69 83 GLY A O 1
ATOM 659 N N . VAL A 1 84 ? 15.728 0.506 -13.197 1.00 90.88 84 VAL A N 1
ATOM 660 C CA . VAL A 1 84 ? 14.816 -0.026 -12.160 1.00 90.88 84 VAL A CA 1
ATOM 661 C C . VAL A 1 84 ? 13.689 0.960 -11.828 1.00 90.88 84 VAL A C 1
ATOM 663 O O . VAL A 1 84 ? 12.511 0.624 -11.943 1.00 90.88 84 VAL A O 1
ATOM 666 N N . ARG A 1 85 ? 14.031 2.200 -11.455 1.00 89.75 85 ARG A N 1
ATOM 667 C CA . ARG A 1 85 ? 13.039 3.201 -11.019 1.00 89.75 85 ARG A CA 1
ATOM 668 C C . ARG A 1 85 ? 12.126 3.656 -12.158 1.00 89.75 85 ARG A C 1
ATOM 670 O O . ARG A 1 85 ? 10.952 3.939 -11.933 1.00 89.75 85 ARG A O 1
ATOM 677 N N . GLN A 1 86 ? 12.655 3.726 -13.372 1.00 91.69 86 GLN A N 1
ATOM 678 C CA . GLN A 1 86 ? 11.963 4.194 -14.567 1.00 91.69 86 GLN A CA 1
ATOM 679 C C . GLN A 1 86 ? 10.902 3.177 -14.973 1.00 91.69 86 GLN A C 1
ATOM 681 O O . GLN A 1 86 ? 9.735 3.546 -15.104 1.00 91.69 86 GLN A O 1
ATOM 686 N N . LEU A 1 87 ? 11.271 1.895 -15.017 1.00 94.06 87 LEU A N 1
ATOM 687 C CA . LEU A 1 87 ? 10.339 0.796 -15.256 1.00 94.06 87 LEU A CA 1
ATOM 688 C C . LEU A 1 87 ? 9.261 0.709 -14.171 1.00 94.06 87 LEU A C 1
ATOM 690 O O . LEU A 1 87 ? 8.090 0.508 -14.485 1.00 94.06 87 LEU A O 1
ATOM 694 N N . MET A 1 88 ? 9.619 0.899 -12.898 1.00 92.88 88 MET A N 1
ATOM 695 C CA . MET A 1 88 ? 8.646 0.903 -11.799 1.00 92.88 88 MET A CA 1
ATOM 696 C C . MET A 1 88 ? 7.620 2.035 -11.921 1.00 92.88 88 MET A C 1
ATOM 698 O O . MET A 1 88 ? 6.416 1.810 -11.771 1.00 92.88 88 MET A O 1
ATOM 702 N N . ARG A 1 89 ? 8.079 3.254 -12.229 1.00 92.19 89 ARG A N 1
ATOM 703 C CA . ARG A 1 89 ? 7.208 4.422 -12.434 1.00 92.19 89 ARG A CA 1
ATOM 704 C C . ARG A 1 89 ? 6.322 4.258 -13.664 1.00 92.19 89 ARG A C 1
ATOM 706 O O . ARG A 1 89 ? 5.135 4.581 -13.611 1.00 92.19 89 ARG A O 1
ATOM 713 N N . GLU A 1 90 ? 6.877 3.743 -14.757 1.00 94.62 90 GLU A N 1
ATOM 714 C CA . GLU A 1 90 ? 6.117 3.443 -15.968 1.00 94.62 90 GLU A CA 1
ATOM 715 C C . GLU A 1 90 ? 5.048 2.377 -15.698 1.00 94.62 90 GLU A C 1
ATOM 717 O O . GLU A 1 90 ? 3.881 2.587 -16.028 1.00 94.62 90 GLU A O 1
ATOM 722 N N . SER A 1 91 ? 5.415 1.283 -15.027 1.00 95.62 91 SER A N 1
ATOM 723 C CA . SER A 1 91 ? 4.505 0.196 -14.653 1.00 95.62 91 SER A CA 1
ATOM 724 C C . SER A 1 91 ? 3.332 0.700 -13.806 1.00 95.62 91 SER A C 1
ATOM 726 O O . SER A 1 91 ? 2.172 0.430 -14.126 1.00 95.62 91 SER A O 1
ATOM 728 N N . ALA A 1 92 ? 3.603 1.532 -12.795 1.00 93.56 92 ALA A N 1
ATOM 729 C CA . ALA A 1 92 ? 2.558 2.150 -11.978 1.00 93.56 92 ALA A CA 1
ATOM 730 C C . ALA A 1 92 ? 1.630 3.059 -12.797 1.00 93.56 92 ALA A C 1
ATOM 732 O O . ALA A 1 92 ? 0.404 3.003 -12.655 1.00 93.56 92 ALA A O 1
ATOM 733 N N . LYS A 1 93 ? 2.195 3.862 -13.708 1.00 93.69 93 LYS A N 1
ATOM 734 C CA . LYS A 1 93 ? 1.418 4.719 -14.612 1.00 93.69 93 LYS A CA 1
ATOM 735 C C . LYS A 1 93 ? 0.521 3.897 -15.538 1.00 93.69 93 LYS A C 1
ATOM 737 O O . LYS A 1 93 ? -0.650 4.235 -15.703 1.00 93.69 93 LYS A O 1
ATOM 742 N N . ILE A 1 94 ? 1.043 2.818 -16.123 1.00 95.94 94 ILE A N 1
ATOM 743 C CA . ILE A 1 94 ? 0.273 1.904 -16.976 1.00 95.94 94 ILE A CA 1
ATOM 744 C C . ILE A 1 94 ? -0.859 1.265 -16.174 1.00 95.94 94 ILE A C 1
ATOM 746 O O . ILE A 1 94 ? -1.996 1.268 -16.641 1.00 95.94 94 ILE A O 1
ATOM 750 N N . ASN A 1 95 ? -0.580 0.778 -14.963 1.00 93.56 95 ASN A N 1
ATOM 751 C CA . ASN A 1 95 ? -1.583 0.153 -14.107 1.00 93.56 95 ASN A CA 1
ATOM 752 C C . ASN A 1 95 ? -2.732 1.122 -13.775 1.00 93.56 95 ASN A C 1
ATOM 754 O O . ASN A 1 95 ? -3.900 0.781 -13.950 1.00 93.56 95 ASN A O 1
ATOM 758 N N . ASN A 1 96 ? -2.412 2.358 -13.382 1.00 91.38 96 ASN A N 1
ATOM 759 C CA . ASN A 1 96 ? -3.418 3.381 -13.085 1.00 91.38 96 ASN A CA 1
ATOM 760 C C . ASN A 1 96 ? -4.242 3.765 -14.320 1.00 91.38 96 ASN A C 1
ATOM 762 O O . ASN A 1 96 ? -5.471 3.817 -14.253 1.00 91.38 96 ASN A O 1
ATOM 766 N N . ASN A 1 97 ? -3.583 3.970 -15.463 1.00 92.62 97 ASN A N 1
ATOM 767 C CA . ASN A 1 97 ? -4.267 4.267 -16.719 1.00 92.62 97 ASN A CA 1
ATOM 768 C C . ASN A 1 97 ? -5.203 3.126 -17.121 1.00 92.62 97 ASN A C 1
ATOM 770 O O . ASN A 1 97 ? -6.347 3.367 -17.494 1.00 92.62 97 ASN A O 1
ATOM 774 N N . TRP A 1 98 ? -4.737 1.881 -17.031 1.00 93.69 98 TRP A N 1
ATOM 775 C CA . TRP A 1 98 ? -5.530 0.707 -17.374 1.00 93.69 98 TRP A CA 1
ATOM 776 C C . TRP A 1 98 ? -6.764 0.567 -16.480 1.00 93.69 98 TRP A C 1
ATOM 778 O O . TRP A 1 98 ? -7.865 0.355 -16.994 1.00 93.69 98 TRP A O 1
ATOM 788 N N . MET A 1 99 ? -6.599 0.752 -15.164 1.00 90.31 99 MET A N 1
ATOM 789 C CA . MET A 1 99 ? -7.717 0.765 -14.219 1.00 90.31 99 MET A CA 1
ATOM 790 C C . MET A 1 99 ? -8.750 1.828 -14.595 1.00 90.31 99 MET A C 1
ATOM 792 O O . MET A 1 99 ? -9.938 1.524 -14.606 1.00 90.31 99 MET A O 1
ATOM 796 N N . TYR A 1 100 ? -8.318 3.034 -14.973 1.00 88.75 100 TYR A N 1
ATOM 797 C CA . TYR A 1 100 ? -9.226 4.085 -15.433 1.00 88.75 100 TYR A CA 1
ATOM 798 C C . TYR A 1 100 ? -9.934 3.719 -16.748 1.00 88.75 100 TYR A C 1
ATOM 800 O O . TYR A 1 100 ? -11.152 3.843 -16.858 1.00 88.75 100 TYR A O 1
ATOM 808 N N . TYR A 1 101 ? -9.193 3.231 -17.748 1.00 91.12 101 TYR A N 1
ATOM 809 C CA . TYR A 1 101 ? -9.738 2.928 -19.076 1.00 91.12 101 TYR A CA 1
ATOM 810 C C . TYR A 1 101 ? -10.734 1.765 -19.084 1.00 91.12 101 TYR A C 1
ATOM 812 O O . TYR A 1 101 ? -11.651 1.756 -19.905 1.00 91.12 101 TYR A O 1
ATOM 820 N N . CYS A 1 102 ? -10.580 0.788 -18.188 1.00 91.44 102 CYS A N 1
ATOM 821 C CA . CYS A 1 102 ? -11.486 -0.360 -18.114 1.00 91.44 102 CYS A CA 1
ATOM 822 C C . CYS A 1 102 ? -12.813 -0.057 -17.409 1.00 91.44 102 CYS A C 1
ATOM 824 O O . CYS A 1 102 ? -13.746 -0.864 -17.479 1.00 91.44 102 CYS A O 1
ATOM 826 N N . GLN A 1 103 ? -12.919 1.079 -16.720 1.00 89.19 103 GLN A N 1
ATOM 827 C CA . GLN A 1 103 ? -14.133 1.457 -16.011 1.00 89.19 103 GLN A CA 1
ATOM 828 C C . GLN A 1 103 ? -15.207 1.956 -16.980 1.00 89.19 103 GLN A C 1
ATOM 830 O O . GLN A 1 103 ? -14.971 2.769 -17.874 1.00 89.19 103 GLN A O 1
ATOM 835 N N . LYS A 1 104 ? -16.442 1.499 -16.769 1.00 88.69 104 LYS A N 1
ATOM 836 C CA . LYS A 1 104 ? -17.607 2.036 -17.476 1.00 88.69 104 LYS A CA 1
ATOM 837 C C . LYS A 1 104 ? -18.065 3.301 -16.764 1.00 88.69 104 LYS A C 1
ATOM 839 O O . LYS A 1 104 ? -18.487 3.237 -15.612 1.00 88.69 104 LYS A O 1
ATOM 844 N N . LYS A 1 105 ? -18.026 4.436 -17.464 1.00 83.69 105 LYS A N 1
ATOM 845 C CA . LYS A 1 105 ? -18.375 5.745 -16.888 1.00 83.69 105 LYS A CA 1
ATOM 846 C C . LYS A 1 105 ? -19.797 5.801 -16.319 1.00 83.69 105 LYS A C 1
ATOM 848 O O . LYS A 1 105 ? -20.007 6.478 -15.318 1.00 83.69 105 LYS A O 1
ATOM 853 N N . ASP A 1 106 ? -20.711 5.012 -16.873 1.00 88.00 106 ASP A N 1
ATOM 854 C CA . ASP A 1 106 ? -22.134 5.046 -16.515 1.00 88.00 106 ASP A CA 1
ATOM 855 C C . ASP A 1 106 ? -22.551 3.922 -15.553 1.00 88.00 106 ASP A C 1
ATOM 857 O O . ASP A 1 106 ? -23.733 3.758 -15.265 1.00 88.00 106 ASP A O 1
ATOM 861 N N . LYS A 1 107 ? -21.607 3.089 -15.094 1.00 88.38 107 LYS A N 1
ATOM 862 C CA . LYS A 1 107 ? -21.894 1.985 -14.168 1.00 88.38 107 LYS A CA 1
ATOM 863 C C . LYS A 1 107 ? -20.987 2.075 -12.954 1.00 88.38 107 LYS A C 1
ATOM 865 O O . LYS A 1 107 ? -19.842 1.631 -13.006 1.00 88.38 107 LYS A O 1
ATOM 870 N N . PHE A 1 108 ? -21.521 2.629 -11.877 1.00 85.94 108 PHE A N 1
ATOM 871 C CA . PHE A 1 108 ? -20.865 2.696 -10.581 1.00 85.94 108 PHE A CA 1
ATOM 872 C C . PHE A 1 108 ? -21.880 2.429 -9.468 1.00 85.94 108 PHE A C 1
ATOM 874 O O . PHE A 1 108 ? -23.086 2.560 -9.670 1.00 85.94 108 PHE A O 1
ATOM 881 N N . GLU A 1 109 ? -21.371 2.004 -8.319 1.00 87.75 109 GLU A N 1
ATOM 882 C CA . GLU A 1 109 ? -22.139 1.891 -7.085 1.00 87.75 109 GLU A CA 1
ATOM 883 C C . GLU A 1 109 ? -21.682 3.001 -6.152 1.00 87.75 109 GLU A C 1
ATOM 885 O O . GLU A 1 109 ? -20.492 3.094 -5.847 1.00 87.75 109 GLU A O 1
ATOM 890 N N . GLU A 1 110 ? -22.623 3.809 -5.686 1.00 88.25 110 GLU A N 1
ATOM 891 C CA . GLU A 1 110 ? -22.366 4.750 -4.603 1.00 88.25 110 GLU A CA 1
ATOM 892 C C . GLU A 1 110 ? -22.252 3.982 -3.282 1.00 88.25 110 GLU A C 1
ATOM 894 O O . GLU A 1 110 ? -22.936 2.975 -3.057 1.00 88.25 110 GLU A O 1
ATOM 899 N N . LYS A 1 111 ? -21.332 4.425 -2.426 1.00 91.12 111 LYS A N 1
ATOM 900 C CA . LYS A 1 111 ? -21.177 3.907 -1.066 1.00 91.12 111 LYS A CA 1
ATOM 901 C C . LYS A 1 111 ? -21.770 4.908 -0.083 1.00 91.12 111 LYS A C 1
ATOM 903 O O . LYS A 1 111 ? -21.980 6.065 -0.418 1.00 91.12 111 LYS A O 1
ATOM 908 N N . GLU A 1 112 ? -22.091 4.421 1.112 1.00 90.38 112 GLU A N 1
ATOM 909 C CA . GLU A 1 112 ? -22.773 5.213 2.147 1.00 90.38 112 GLU A CA 1
ATOM 910 C C . GLU A 1 112 ? -21.940 6.406 2.627 1.00 90.38 112 GLU A C 1
ATOM 912 O O . GLU A 1 112 ? -22.502 7.412 3.047 1.00 90.38 112 GLU A O 1
ATOM 917 N N . LEU A 1 113 ? -20.613 6.271 2.573 1.00 89.69 113 LEU A N 1
ATOM 918 C CA . LEU A 1 113 ? -19.654 7.303 2.937 1.00 89.69 113 LEU A CA 1
ATOM 919 C C . LEU A 1 113 ? -18.931 7.801 1.688 1.00 89.6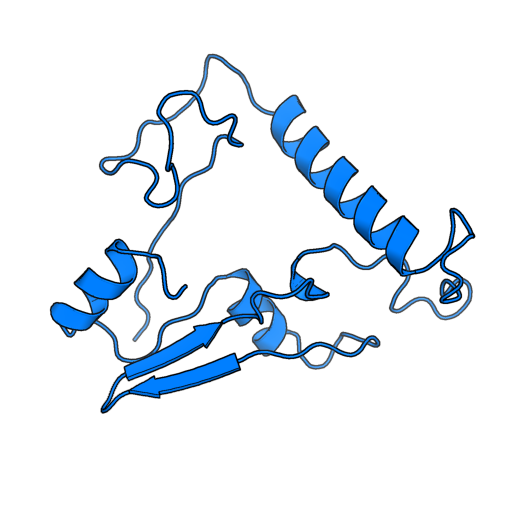9 113 LEU A C 1
ATOM 921 O O . LEU A 1 113 ? -18.659 7.025 0.764 1.00 89.69 113 LEU A O 1
ATOM 925 N N . GLU A 1 114 ? -18.609 9.088 1.703 1.00 88.69 114 GLU A N 1
ATOM 926 C CA . GLU A 1 114 ? -17.766 9.731 0.701 1.00 88.69 114 GLU A CA 1
ATOM 927 C C . GLU A 1 114 ? -16.307 9.263 0.818 1.00 88.69 114 GLU A C 1
ATOM 929 O O . GLU A 1 114 ? -15.916 8.581 1.771 1.00 88.69 114 GLU A O 1
ATOM 934 N N . ASP A 1 115 ? -15.501 9.598 -0.188 1.00 88.75 115 ASP A N 1
ATOM 935 C CA . ASP A 1 115 ? -14.072 9.302 -0.175 1.00 88.75 115 ASP A CA 1
ATOM 936 C C . ASP A 1 115 ? -13.374 10.168 0.894 1.00 88.75 115 ASP A C 1
ATOM 938 O O . ASP A 1 115 ? -13.374 11.394 0.768 1.00 88.75 115 ASP A O 1
ATOM 942 N N . PRO A 1 116 ? -12.760 9.566 1.932 1.00 88.94 116 PRO A N 1
ATOM 943 C CA . PRO A 1 116 ? -12.136 10.307 3.029 1.00 88.94 116 PRO A CA 1
ATOM 944 C C . PRO A 1 116 ? -10.831 11.017 2.632 1.00 88.94 116 PRO A C 1
ATOM 946 O O . PRO A 1 116 ? -10.225 11.675 3.474 1.00 88.94 116 PRO A O 1
ATOM 949 N N . PHE A 1 117 ? -10.357 10.855 1.392 1.00 87.94 117 PHE A N 1
ATOM 950 C CA . PHE A 1 117 ? -9.104 11.437 0.900 1.00 87.94 117 PHE A CA 1
ATOM 951 C C . PHE A 1 117 ? -9.305 12.508 -0.180 1.00 87.94 117 PHE A C 1
ATOM 953 O O . PHE A 1 117 ? -8.326 12.972 -0.769 1.00 87.94 117 PHE A O 1
ATOM 960 N N . MET A 1 118 ? -10.552 12.884 -0.471 1.00 86.31 118 MET A N 1
ATOM 961 C CA . MET A 1 118 ? -10.856 14.009 -1.353 1.00 86.31 118 MET A CA 1
ATOM 962 C C . MET A 1 118 ? -10.677 15.324 -0.589 1.00 86.31 118 MET A C 1
ATOM 964 O O . MET A 1 118 ? -11.383 15.577 0.383 1.00 86.31 118 MET A O 1
ATOM 968 N N . GLU A 1 119 ? -9.737 16.162 -1.028 1.00 84.56 119 GLU A N 1
ATOM 969 C CA . GLU A 1 119 ? -9.485 17.477 -0.417 1.00 84.56 119 GLU A CA 1
ATOM 970 C C . GLU A 1 119 ? -10.232 18.604 -1.150 1.00 84.56 119 GLU A C 1
ATOM 972 O O . GLU A 1 119 ? -10.642 19.588 -0.533 1.00 84.56 119 GLU A O 1
ATOM 977 N N . GLU A 1 120 ? -10.435 18.455 -2.463 1.00 85.12 120 GLU A N 1
ATOM 978 C CA . GLU A 1 120 ? -11.110 19.433 -3.322 1.00 85.12 120 GLU A CA 1
ATOM 979 C C . GLU A 1 120 ? -12.282 18.784 -4.075 1.00 85.12 120 GLU A C 1
ATOM 981 O O . GLU A 1 120 ? -12.167 17.652 -4.543 1.00 85.12 120 GLU A O 1
ATOM 986 N N . GLU A 1 121 ? -13.390 19.513 -4.267 1.00 76.94 121 GLU A N 1
ATOM 987 C CA . GLU A 1 121 ? -14.579 19.004 -4.982 1.00 76.94 121 GLU A CA 1
ATOM 988 C C . GLU A 1 121 ? -14.266 18.547 -6.422 1.00 76.94 121 GLU A C 1
ATOM 990 O O . GLU A 1 121 ? -14.827 17.559 -6.896 1.00 76.94 121 GLU A O 1
ATOM 995 N N . ASP A 1 122 ? -13.331 19.221 -7.101 1.00 79.81 122 ASP A N 1
ATOM 996 C CA . ASP A 1 122 ? -12.957 18.952 -8.498 1.00 79.81 122 ASP A CA 1
ATOM 997 C C . ASP A 1 122 ? -11.702 18.063 -8.642 1.00 79.81 122 ASP A C 1
ATOM 999 O O . ASP A 1 122 ? -11.153 17.909 -9.742 1.00 79.81 122 ASP A O 1
ATOM 1003 N N . GLN A 1 123 ? -11.219 17.462 -7.549 1.00 81.25 123 GLN A N 1
ATOM 1004 C CA . GLN A 1 123 ? -10.022 16.625 -7.579 1.00 81.25 123 GLN A CA 1
ATOM 1005 C C . GLN A 1 123 ? -10.235 15.394 -8.475 1.00 81.25 123 GLN A C 1
ATOM 1007 O O . GLN A 1 123 ? -11.140 14.577 -8.289 1.00 81.25 123 GLN A O 1
ATOM 1012 N N . VAL A 1 124 ? -9.370 15.229 -9.481 1.00 78.06 124 VAL A N 1
ATOM 1013 C CA . VAL A 1 124 ? -9.463 14.098 -10.412 1.00 78.06 124 VAL A CA 1
ATOM 1014 C C . VAL A 1 124 ? -8.911 12.838 -9.752 1.00 78.06 124 VAL A C 1
ATOM 1016 O O . VAL A 1 124 ? -7.705 12.590 -9.766 1.00 78.06 124 VAL A O 1
ATOM 1019 N N . CYS A 1 125 ? -9.811 12.011 -9.229 1.00 77.50 125 CYS A N 1
ATOM 1020 C CA . CYS A 1 125 ? -9.478 10.734 -8.607 1.00 77.50 125 CYS A CA 1
ATOM 1021 C C . CYS A 1 125 ? -9.938 9.531 -9.441 1.00 77.50 125 CYS A C 1
ATOM 1023 O O . CYS A 1 125 ? -10.889 9.580 -10.229 1.00 77.50 125 CYS A O 1
ATOM 1025 N N . LEU A 1 126 ? -9.233 8.410 -9.270 1.00 81.50 126 LEU A N 1
ATOM 1026 C CA . LEU A 1 126 ? -9.695 7.116 -9.766 1.00 81.50 126 LEU A CA 1
ATOM 1027 C C . LEU A 1 126 ? -10.957 6.727 -8.997 1.00 81.50 126 LEU A C 1
ATOM 1029 O O . LEU A 1 126 ? -10.981 6.823 -7.776 1.00 81.50 126 LEU A O 1
ATOM 1033 N N . ARG A 1 127 ? -11.976 6.209 -9.688 1.00 85.38 127 ARG A N 1
ATOM 1034 C CA . ARG A 1 127 ? -13.164 5.688 -9.002 1.00 85.38 127 ARG A CA 1
ATOM 1035 C C . ARG A 1 127 ? -12.781 4.422 -8.251 1.00 85.38 127 ARG A C 1
ATOM 1037 O O . ARG A 1 127 ? -12.450 3.410 -8.878 1.00 85.38 127 ARG A O 1
ATOM 1044 N N . GLN A 1 128 ? -12.803 4.503 -6.930 1.00 88.50 128 GLN A N 1
ATOM 1045 C CA . GLN A 1 128 ? -12.439 3.433 -6.011 1.00 88.50 128 GLN A CA 1
ATOM 1046 C C . GLN A 1 128 ? -13.413 3.431 -4.831 1.00 88.50 128 GLN A C 1
ATOM 1048 O O . GLN A 1 128 ? -14.150 4.388 -4.620 1.00 88.50 128 GLN A O 1
ATOM 1053 N N . GLY A 1 129 ? -13.448 2.327 -4.090 1.00 90.44 129 GLY A N 1
ATOM 1054 C CA . GLY A 1 129 ? -14.202 2.229 -2.846 1.00 90.44 129 GLY A CA 1
ATOM 1055 C C . GLY A 1 129 ? -13.327 1.596 -1.777 1.00 90.44 129 GLY A C 1
ATOM 1056 O O . GLY A 1 129 ? -12.672 0.584 -2.037 1.00 90.44 129 GLY A O 1
ATOM 1057 N N . TYR A 1 130 ? -13.328 2.183 -0.585 1.00 92.75 130 TYR A N 1
ATOM 1058 C CA . TYR A 1 130 ? -12.572 1.687 0.559 1.00 92.75 130 TYR A CA 1
ATOM 1059 C C . TYR A 1 130 ? -13.454 0.787 1.425 1.00 92.75 130 TYR A C 1
ATOM 1061 O O . TYR A 1 130 ? -14.600 1.116 1.729 1.00 92.75 130 TYR A O 1
ATOM 1069 N N . LEU A 1 131 ? -12.923 -0.373 1.821 1.00 93.44 131 LEU A N 1
ATOM 1070 C CA . LEU A 1 131 ? -13.596 -1.301 2.726 1.00 93.44 131 LEU A CA 1
ATOM 1071 C C . LEU A 1 131 ? -12.758 -1.493 3.988 1.00 93.44 131 LEU A C 1
ATOM 1073 O O . LEU A 1 131 ? -11.710 -2.138 3.961 1.00 93.44 131 LEU A O 1
ATOM 1077 N N . TYR A 1 132 ? -13.272 -1.003 5.110 1.00 94.62 132 TYR A N 1
ATOM 1078 C CA . TYR A 1 132 ? -12.674 -1.199 6.426 1.00 94.62 132 TYR A CA 1
ATOM 1079 C C . TYR A 1 132 ? -13.186 -2.506 7.031 1.00 94.62 132 TYR A C 1
ATOM 1081 O O . TYR A 1 132 ? -14.351 -2.621 7.415 1.00 94.62 132 TYR A O 1
ATOM 1089 N N . LYS A 1 133 ? -12.319 -3.519 7.102 1.00 95.25 133 LYS A N 1
ATOM 1090 C CA . LYS A 1 133 ? -12.655 -4.839 7.646 1.00 95.25 133 LYS A CA 1
ATOM 1091 C C . LYS A 1 133 ? -11.983 -5.060 8.998 1.00 95.25 133 LYS A C 1
ATOM 1093 O O . LYS A 1 133 ? -10.835 -4.686 9.205 1.00 95.25 133 LYS A O 1
ATOM 1098 N N . LEU A 1 134 ? -12.717 -5.688 9.913 1.00 95.38 134 LEU A N 1
ATOM 1099 C CA . LEU A 1 134 ? -12.219 -6.109 11.219 1.00 95.38 134 LEU A CA 1
ATOM 1100 C C . LEU A 1 134 ? -11.954 -7.616 11.205 1.00 95.38 134 LEU A C 1
ATOM 1102 O O . LEU A 1 134 ? -12.747 -8.387 10.658 1.00 95.38 134 LEU A O 1
ATOM 1106 N N . TRP A 1 135 ? -10.853 -8.025 11.829 1.00 94.25 135 TRP A N 1
ATOM 1107 C CA . TRP A 1 135 ? -10.470 -9.423 12.016 1.00 94.25 135 TRP A CA 1
ATOM 1108 C C . TRP A 1 135 ? -10.292 -9.705 13.511 1.00 94.25 135 TRP A C 1
ATOM 1110 O O . TRP A 1 135 ? -9.814 -8.836 14.244 1.00 94.25 135 TRP A O 1
ATOM 1120 N N . GLN A 1 136 ? -10.711 -10.898 13.943 1.00 87.00 136 GLN A N 1
ATOM 1121 C CA . GLN A 1 136 ? -10.594 -11.401 15.316 1.00 87.00 136 GLN A CA 1
ATOM 1122 C C . GLN A 1 136 ? -9.607 -12.561 15.374 1.00 87.00 136 GLN A C 1
ATOM 1124 O O . GLN A 1 136 ? -9.624 -13.376 14.422 1.00 87.00 136 GLN A O 1
#

InterPro domains:
  IPR007783 Eukaryotic translation initiation factor 3 subunit D [PF05091] (3-136)
  IPR007783 Eukaryotic translation initiation factor 3 subunit D [PTHR12399] (4-136)

Secondary structure (DSSP, 8-state):
-TT-HHHHHHHHTTS-SEEE-HHHHHHHHTTTS--S----EEEEETTEEEEE--SS--GGGS--SSTT-SS-PPP--TTSTTSHHHHHHHHHHHHHHHHHHHS-TT-----SS--TT--STT--------------

Organism: NCBI:txid141414

Sequence (136 aa):
MNADENIAEIAQAGKANVFMSDKVAAAIMTATKPNWSWDVKIQKVGKFIFIDKREEENILDFQTVYETSQTNMPIDEQDKIDGVRQLMRESAKINNNWMYYCQKKDKFEEKELEDPFMEEEDQVCLRQGYLYKLWQ

pLDDT: mean 90.37, std 6.18, range [55.59, 97.56]

Radius of gyration: 17.91 Å; chains: 1; bounding box: 43×34×44 Å

Foldseek 3Di:
DVQQVVVVVCVVVVVDAEDDDPLQVVCVVCVVPFPDDFDWDWDDDPSHIYIGGDPPDTLSLWDWDCRVPPPDHADQDPVDCSHRVNVRVVRNVVVQVVLQVPDDPPDDDDDPDDDSPDPDPPDDDRDDDDDDDDDD